Protein AF-A0AAU7AAB6-F1 (afdb_monomer)

Structure (mmCIF, N/CA/C/O backbone):
data_AF-A0AAU7AAB6-F1
#
_entry.id   AF-A0AAU7AAB6-F1
#
loop_
_atom_site.group_PDB
_atom_site.id
_atom_site.type_symbol
_atom_site.label_atom_id
_atom_site.label_alt_id
_atom_site.label_comp_id
_atom_site.label_asym_id
_atom_site.label_entity_id
_atom_site.label_seq_id
_atom_site.pdbx_PDB_ins_code
_atom_site.Cartn_x
_atom_site.Cartn_y
_atom_site.Cartn_z
_atom_site.occupancy
_atom_site.B_iso_or_equiv
_atom_site.auth_seq_id
_atom_site.auth_comp_id
_atom_site.auth_asym_id
_atom_site.auth_atom_id
_atom_site.pdbx_PDB_model_num
ATOM 1 N N . MET A 1 1 ? -11.700 -0.890 -0.392 1.00 54.34 1 MET A N 1
ATOM 2 C CA . MET A 1 1 ? -11.323 -0.136 -1.610 1.00 54.34 1 MET A CA 1
ATOM 3 C C . MET A 1 1 ? -10.282 0.95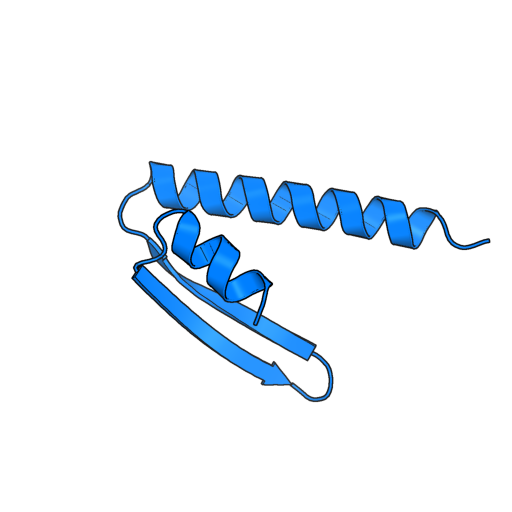6 -1.346 1.00 54.34 1 MET A C 1
ATOM 5 O O . MET A 1 1 ? -9.239 0.903 -1.977 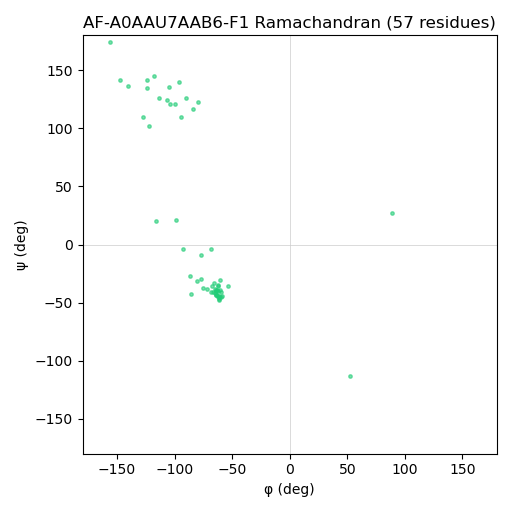1.00 54.34 1 MET A O 1
ATOM 9 N N . LYS A 1 2 ? -10.475 1.888 -0.392 1.00 65.50 2 LYS A N 1
ATOM 10 C CA . LYS A 1 2 ? -9.529 3.008 -0.145 1.00 65.50 2 LYS A CA 1
ATOM 11 C C . LYS A 1 2 ? -8.062 2.583 0.094 1.00 65.50 2 LYS A C 1
ATOM 13 O O . LYS A 1 2 ? -7.153 3.253 -0.376 1.00 65.50 2 LYS A O 1
ATOM 18 N N . PHE A 1 3 ? -7.840 1.448 0.763 1.00 67.94 3 PHE A N 1
ATOM 19 C CA . PHE A 1 3 ? -6.495 0.912 1.030 1.00 67.94 3 PHE A CA 1
ATOM 20 C C . PHE A 1 3 ? -5.797 0.346 -0.213 1.00 67.94 3 PHE A C 1
ATOM 22 O O . PHE A 1 3 ? -4.609 0.572 -0.387 1.00 67.94 3 PHE A O 1
ATOM 29 N N . ALA A 1 4 ? -6.531 -0.321 -1.107 1.00 68.56 4 ALA A N 1
ATOM 30 C CA . ALA A 1 4 ? -5.962 -0.878 -2.333 1.00 68.56 4 ALA A CA 1
ATOM 31 C C . ALA A 1 4 ? -5.430 0.231 -3.258 1.00 68.56 4 ALA A C 1
ATOM 33 O O . ALA A 1 4 ? -4.311 0.146 -3.745 1.00 68.56 4 ALA A O 1
ATOM 34 N N . LEU A 1 5 ? -6.189 1.323 -3.415 1.00 73.50 5 LEU A N 1
ATOM 35 C CA . LEU A 1 5 ? -5.759 2.482 -4.208 1.00 73.50 5 LEU A CA 1
ATOM 36 C C . LEU A 1 5 ? -4.496 3.144 -3.639 1.00 73.50 5 LEU A C 1
ATOM 38 O O . LEU A 1 5 ? -3.608 3.516 -4.397 1.00 73.50 5 LEU A O 1
ATOM 42 N N . MET A 1 6 ? -4.394 3.259 -2.311 1.00 76.56 6 MET A N 1
ATOM 43 C CA . MET A 1 6 ? -3.203 3.814 -1.658 1.00 76.56 6 MET A CA 1
ATOM 44 C C . MET A 1 6 ? -1.961 2.945 -1.882 1.00 76.56 6 MET A C 1
ATOM 46 O O . MET A 1 6 ? -0.869 3.477 -2.046 1.00 76.56 6 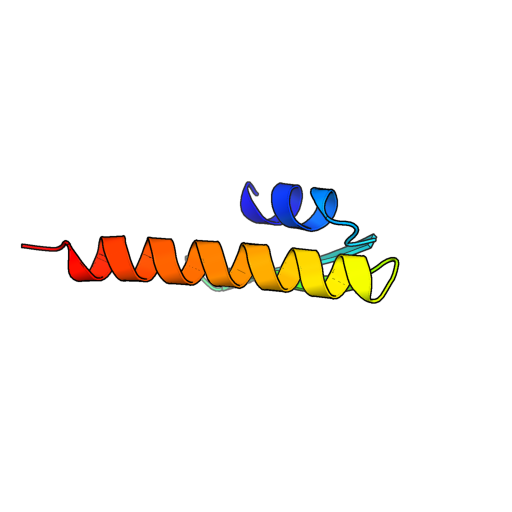MET A O 1
ATOM 50 N N . ILE A 1 7 ? -2.119 1.622 -1.868 1.00 72.69 7 ILE A N 1
ATOM 51 C CA . ILE A 1 7 ? -1.004 0.696 -2.059 1.00 72.69 7 ILE A CA 1
ATOM 52 C C . ILE A 1 7 ? -0.585 0.632 -3.540 1.00 72.69 7 ILE A C 1
ATOM 54 O O . ILE A 1 7 ? 0.604 0.620 -3.839 1.00 72.69 7 ILE A O 1
ATOM 58 N N . MET A 1 8 ? -1.525 0.686 -4.489 1.00 73.69 8 MET A N 1
ATOM 59 C CA . MET A 1 8 ? -1.161 0.833 -5.908 1.00 73.69 8 MET A CA 1
ATOM 60 C C . MET A 1 8 ? -0.433 2.156 -6.177 1.00 73.69 8 MET A C 1
ATOM 62 O O . MET A 1 8 ? 0.505 2.190 -6.966 1.00 73.69 8 MET A O 1
ATOM 66 N N . SER A 1 9 ? -0.788 3.242 -5.476 1.00 75.88 9 SER A N 1
ATOM 67 C CA . SER A 1 9 ? -0.136 4.549 -5.660 1.00 75.88 9 SER A CA 1
ATOM 68 C C . SER A 1 9 ? 1.325 4.606 -5.186 1.00 75.88 9 SER A C 1
ATOM 70 O O . SER A 1 9 ? 1.939 5.665 -5.281 1.00 75.88 9 SER A O 1
ATOM 72 N N . VAL A 1 10 ? 1.856 3.538 -4.587 1.00 73.62 10 VAL A N 1
ATOM 73 C CA . VAL A 1 10 ? 3.254 3.426 -4.131 1.00 73.62 10 VAL A CA 1
ATOM 74 C C . VAL A 1 10 ? 4.020 2.331 -4.870 1.00 73.62 10 VAL A C 1
ATOM 76 O O . VAL A 1 10 ? 5.037 1.865 -4.377 1.00 73.62 10 VAL A O 1
ATOM 79 N N . GLY A 1 11 ? 3.538 1.923 -6.047 1.00 70.69 11 GLY A N 1
ATOM 80 C CA . GLY A 1 11 ? 4.263 0.992 -6.916 1.00 70.69 11 GLY A CA 1
ATOM 81 C C . GLY A 1 11 ? 3.975 -0.482 -6.634 1.00 70.69 11 GLY A C 1
ATOM 82 O O . GLY A 1 11 ? 4.824 -1.335 -6.876 1.00 70.69 11 GLY A O 1
ATOM 83 N N . ALA A 1 12 ? 2.792 -0.810 -6.103 1.00 77.38 12 ALA A N 1
ATOM 84 C CA . ALA A 1 12 ? 2.307 -2.187 -6.150 1.00 77.38 12 ALA A CA 1
ATOM 85 C C . ALA A 1 12 ? 1.720 -2.485 -7.535 1.00 77.38 12 ALA A C 1
ATOM 87 O O . ALA A 1 12 ? 0.772 -1.827 -7.964 1.00 77.38 12 ALA A O 1
ATOM 88 N N . GLU A 1 13 ? 2.257 -3.502 -8.201 1.00 78.25 13 GLU A N 1
ATOM 89 C CA . GLU A 1 13 ? 1.816 -3.939 -9.534 1.00 78.25 13 GLU A CA 1
ATOM 90 C C . GLU A 1 13 ? 0.659 -4.932 -9.455 1.00 78.25 13 GLU A C 1
ATOM 92 O O . GLU A 1 13 ? -0.172 -5.021 -10.357 1.00 78.25 13 GLU A O 1
ATOM 97 N N . GLY A 1 14 ? 0.583 -5.667 -8.345 1.00 76.06 14 GLY A N 1
ATOM 98 C CA . GLY A 1 14 ? -0.454 -6.654 -8.102 1.00 76.06 14 GLY A CA 1
ATOM 99 C C . GLY A 1 14 ? -0.923 -6.624 -6.659 1.00 76.06 14 GLY A C 1
ATOM 100 O O . GLY A 1 14 ? -0.116 -6.585 -5.726 1.00 76.06 14 GLY A O 1
ATOM 101 N N . LEU A 1 15 ? -2.241 -6.694 -6.480 1.00 78.75 15 LEU A N 1
ATOM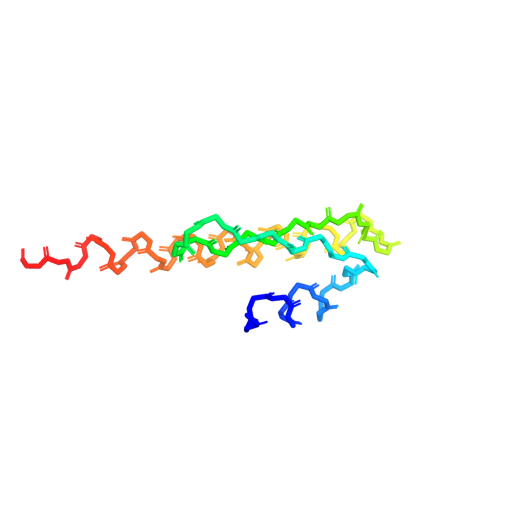 102 C CA . LEU A 1 15 ? -2.888 -6.826 -5.181 1.00 78.75 15 LEU A CA 1
ATOM 103 C C . LEU A 1 15 ? -3.793 -8.051 -5.172 1.00 78.75 15 LEU A C 1
ATOM 105 O O . LEU A 1 15 ? -4.607 -8.221 -6.078 1.00 78.75 15 LEU A O 1
ATOM 109 N N . ASP A 1 16 ? -3.718 -8.832 -4.101 1.00 83.25 16 ASP A N 1
ATOM 110 C CA . ASP A 1 16 ? -4.717 -9.849 -3.799 1.00 83.25 16 ASP A CA 1
ATOM 111 C C . ASP A 1 16 ? -5.681 -9.283 -2.749 1.00 83.25 16 ASP A C 1
ATOM 113 O O . ASP A 1 16 ? -5.283 -8.885 -1.650 1.00 83.25 16 ASP A O 1
ATOM 117 N N . MET A 1 17 ? -6.968 -9.217 -3.090 1.00 80.94 17 MET A N 1
ATOM 118 C CA . MET A 1 17 ? -8.018 -8.791 -2.168 1.00 80.94 17 MET A CA 1
ATOM 119 C C . MET A 1 17 ? -8.852 -9.992 -1.736 1.00 80.94 17 MET A C 1
ATOM 121 O O . MET A 1 17 ? -9.441 -10.680 -2.566 1.00 80.94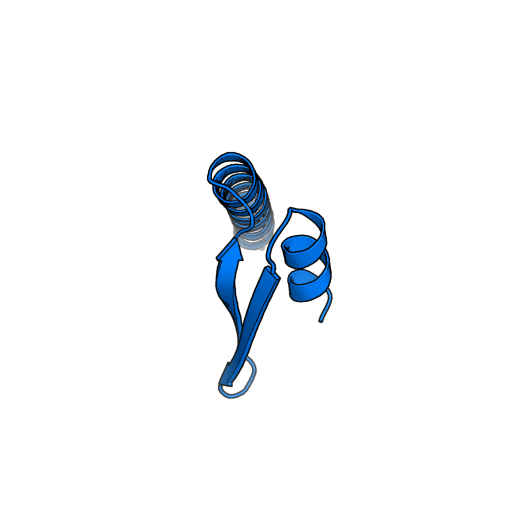 17 MET A O 1
ATOM 125 N N . MET A 1 18 ? -8.947 -10.206 -0.426 1.00 85.12 18 MET A N 1
ATOM 126 C CA . MET A 1 18 ? -9.782 -11.247 0.165 1.00 85.12 18 MET A CA 1
ATOM 127 C C . MET A 1 18 ? -10.746 -10.628 1.170 1.00 85.12 18 MET A C 1
ATOM 129 O O . MET A 1 18 ? -10.383 -9.725 1.925 1.00 85.12 18 MET A O 1
ATOM 133 N N . ARG A 1 19 ? -11.981 -11.127 1.207 1.00 83.62 19 ARG A N 1
ATOM 134 C CA . ARG A 1 19 ? -12.965 -10.737 2.216 1.00 83.62 19 ARG A CA 1
ATOM 135 C C . ARG A 1 19 ? -13.283 -11.923 3.116 1.00 83.62 19 ARG A C 1
ATOM 137 O O . ARG A 1 19 ? -13.677 -12.976 2.629 1.00 83.62 19 ARG A O 1
ATOM 144 N N . ILE A 1 20 ? -13.138 -11.731 4.424 1.00 86.19 20 ILE A N 1
ATOM 145 C CA . ILE A 1 20 ? -13.488 -12.712 5.453 1.00 86.19 20 ILE A CA 1
ATOM 146 C C . ILE A 1 20 ? -14.501 -12.053 6.388 1.00 86.19 20 ILE A C 1
ATOM 148 O O . ILE A 1 20 ? -14.129 -11.243 7.233 1.00 86.19 20 ILE A O 1
ATOM 152 N N . LYS A 1 21 ? -15.788 -12.390 6.232 1.00 88.62 21 LYS A N 1
ATOM 153 C CA . LYS A 1 21 ? -16.907 -11.726 6.930 1.00 88.62 21 LYS A CA 1
ATOM 154 C C . LYS A 1 21 ? -16.843 -10.196 6.736 1.00 88.62 21 LYS A C 1
ATOM 156 O O . LYS A 1 21 ? -16.958 -9.704 5.607 1.00 88.62 21 LYS A O 1
ATOM 161 N N . ASP A 1 22 ? -16.596 -9.469 7.822 1.00 82.50 22 ASP A N 1
ATOM 162 C CA . ASP A 1 22 ? -16.506 -8.008 7.869 1.00 82.50 22 ASP A CA 1
ATOM 163 C C . ASP A 1 22 ? -15.069 -7.493 7.682 1.00 82.50 22 ASP A C 1
ATOM 165 O O . ASP A 1 22 ? -14.835 -6.288 7.575 1.00 82.50 22 ASP A O 1
ATOM 169 N N . LEU A 1 23 ? -14.092 -8.400 7.592 1.00 73.62 23 LEU A N 1
ATOM 170 C CA . LEU A 1 23 ? -12.693 -8.072 7.365 1.00 73.62 23 LEU A CA 1
ATOM 171 C C . LEU A 1 23 ? -12.378 -8.046 5.865 1.00 73.62 23 LEU A C 1
ATOM 173 O O . LEU A 1 23 ? -12.594 -9.022 5.149 1.00 73.62 23 LEU A O 1
ATOM 177 N N . ASN A 1 24 ? -11.807 -6.934 5.400 1.00 77.69 24 ASN A N 1
ATOM 178 C CA . ASN A 1 24 ? -11.217 -6.827 4.066 1.00 77.69 24 ASN A CA 1
ATOM 179 C C . ASN A 1 24 ? -9.691 -6.882 4.189 1.00 77.69 24 ASN A C 1
ATOM 181 O O . ASN A 1 24 ? -9.093 -6.028 4.844 1.00 77.69 24 ASN A O 1
ATOM 185 N N . ILE A 1 25 ? -9.080 -7.869 3.542 1.00 80.12 25 ILE A N 1
ATOM 186 C CA . ILE A 1 25 ? -7.637 -8.099 3.494 1.00 80.12 25 ILE A CA 1
ATOM 187 C C . ILE A 1 25 ? -7.128 -7.660 2.120 1.00 80.12 25 ILE A C 1
ATOM 189 O O . ILE A 1 25 ? -7.742 -7.963 1.099 1.00 80.12 25 ILE A O 1
ATOM 193 N N . CYS A 1 26 ? -6.009 -6.941 2.107 1.00 78.81 26 CYS A N 1
ATOM 194 C CA . CYS A 1 26 ? -5.306 -6.532 0.896 1.00 78.81 26 CYS A CA 1
ATOM 195 C C . CYS A 1 26 ? -3.842 -6.955 1.039 1.00 78.81 26 CYS A C 1
ATOM 197 O O . CYS A 1 26 ? -3.129 -6.403 1.877 1.00 78.81 26 CYS A O 1
ATOM 199 N N . GLY A 1 27 ? -3.422 -7.952 0.265 1.00 77.81 27 GLY A N 1
ATOM 200 C CA . GLY A 1 27 ? -2.034 -8.392 0.167 1.00 77.81 27 GLY A CA 1
ATOM 201 C C . GLY A 1 27 ? -1.347 -7.746 -1.031 1.00 77.81 27 GLY A C 1
ATOM 202 O O . GLY A 1 27 ? -1.958 -7.612 -2.091 1.00 77.81 27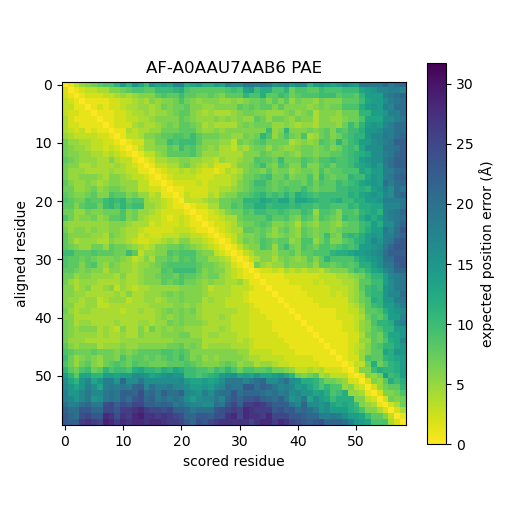 GLY A O 1
ATOM 203 N N . ILE A 1 28 ? -0.088 -7.344 -0.865 1.00 77.81 28 ILE A N 1
ATOM 204 C CA . ILE A 1 28 ? 0.766 -6.912 -1.977 1.00 77.81 28 ILE A CA 1
ATOM 205 C C . ILE A 1 28 ? 1.365 -8.163 -2.594 1.00 77.81 28 ILE A C 1
ATOM 207 O O . ILE A 1 28 ? 2.083 -8.893 -1.916 1.00 77.81 28 ILE A O 1
ATOM 211 N N . LYS A 1 29 ? 1.039 -8.425 -3.857 1.00 76.62 29 LYS A N 1
ATOM 212 C CA . LYS A 1 29 ? 1.525 -9.603 -4.575 1.00 76.62 29 LYS A CA 1
ATOM 213 C C . LYS A 1 29 ? 2.886 -9.340 -5.205 1.00 76.62 29 LYS A C 1
ATOM 215 O O . LYS A 1 29 ? 3.759 -10.199 -5.161 1.00 76.62 29 LYS A O 1
ATOM 220 N N . GLN A 1 30 ? 3.042 -8.155 -5.792 1.00 73.56 30 GLN A N 1
ATOM 221 C CA . GLN A 1 30 ? 4.253 -7.711 -6.474 1.00 73.56 30 GLN A CA 1
ATOM 222 C C . GLN A 1 30 ? 4.422 -6.199 -6.301 1.00 73.56 30 GLN A C 1
ATOM 224 O O . GLN A 1 30 ? 3.442 -5.448 -6.346 1.00 73.56 30 GLN A O 1
ATOM 229 N N . SER A 1 31 ? 5.668 -5.778 -6.113 1.00 75.88 31 SER A N 1
ATOM 230 C CA . SER A 1 31 ? 6.103 -4.381 -6.105 1.00 75.88 31 SER A CA 1
ATOM 231 C C . SER A 1 31 ? 7.088 -4.172 -7.249 1.00 75.88 31 SER A C 1
ATOM 233 O O . SER A 1 31 ? 7.865 -5.079 -7.540 1.00 75.88 31 SER A O 1
ATOM 235 N N . THR A 1 32 ? 7.057 -2.995 -7.872 1.00 77.31 32 THR A N 1
ATOM 236 C CA . THR A 1 32 ? 7.892 -2.665 -9.040 1.00 77.31 32 THR A CA 1
ATOM 237 C C . THR A 1 32 ? 9.389 -2.700 -8.723 1.00 77.31 32 THR A C 1
ATOM 239 O O . THR A 1 32 ? 10.194 -3.137 -9.541 1.00 77.31 32 THR A O 1
ATOM 242 N N . ASP A 1 33 ? 9.765 -2.283 -7.514 1.00 84.81 33 ASP A N 1
ATOM 243 C CA . ASP A 1 33 ? 11.132 -2.326 -7.001 1.00 84.81 33 ASP A CA 1
ATOM 244 C C . ASP A 1 33 ? 11.150 -2.340 -5.459 1.00 84.81 33 ASP A C 1
ATOM 246 O O . ASP A 1 33 ? 10.116 -2.225 -4.788 1.00 84.81 33 ASP A O 1
ATOM 250 N N . GLU A 1 34 ? 12.342 -2.506 -4.884 1.00 83.94 34 GLU A N 1
ATOM 251 C CA . GLU A 1 34 ? 12.548 -2.583 -3.434 1.00 83.94 34 GLU A CA 1
ATOM 252 C C . GLU A 1 34 ? 12.208 -1.262 -2.717 1.00 83.94 34 GLU A C 1
ATOM 254 O O . GLU A 1 34 ? 11.665 -1.275 -1.610 1.00 83.94 34 GLU A O 1
ATOM 259 N N . LEU A 1 35 ? 12.433 -0.113 -3.368 1.00 85.50 35 LEU A N 1
ATOM 260 C CA . LEU A 1 35 ? 12.079 1.205 -2.826 1.00 85.50 35 LEU A CA 1
ATOM 261 C C . LEU A 1 35 ? 10.557 1.370 -2.709 1.00 85.50 35 LEU A C 1
ATOM 263 O O . LEU A 1 35 ? 10.053 1.868 -1.701 1.00 85.50 35 LEU A O 1
ATOM 267 N N . SER A 1 36 ? 9.821 0.904 -3.712 1.00 82.19 36 SER A N 1
ATOM 268 C CA . SER A 1 36 ? 8.361 0.893 -3.766 1.00 82.19 36 SER A CA 1
ATOM 269 C C . SER A 1 36 ? 7.780 -0.026 -2.690 1.00 82.19 36 SER A C 1
ATOM 271 O O . SER A 1 36 ? 6.845 0.353 -1.978 1.00 82.19 36 SER A O 1
ATOM 273 N N . ALA A 1 37 ? 8.385 -1.203 -2.489 1.00 81.94 37 ALA A N 1
ATOM 274 C CA . ALA A 1 37 ? 8.015 -2.114 -1.407 1.00 81.94 37 ALA A CA 1
ATOM 275 C C . ALA A 1 37 ? 8.217 -1.475 -0.019 1.00 81.94 37 ALA A C 1
ATOM 277 O O . ALA A 1 37 ? 7.312 -1.524 0.821 1.00 81.94 37 ALA A O 1
ATOM 278 N N . MET A 1 38 ? 9.358 -0.812 0.213 1.00 87.00 38 MET A N 1
ATOM 279 C CA . MET A 1 38 ? 9.607 -0.082 1.463 1.00 87.00 38 MET A CA 1
ATOM 280 C C . MET A 1 38 ? 8.617 1.068 1.667 1.00 87.00 38 MET A C 1
ATOM 282 O O . MET A 1 38 ? 8.038 1.184 2.746 1.00 87.00 38 MET A O 1
ATOM 286 N N . SER A 1 39 ? 8.353 1.875 0.635 1.00 84.88 39 SER A N 1
ATOM 287 C CA . SER A 1 39 ? 7.399 2.989 0.721 1.00 84.88 39 SER A CA 1
ATOM 288 C C . SER A 1 39 ? 5.982 2.507 1.058 1.00 84.88 39 SER A C 1
ATOM 290 O O . SER A 1 39 ? 5.278 3.109 1.880 1.00 84.88 39 SER A O 1
ATOM 292 N N . ALA A 1 40 ? 5.561 1.377 0.482 1.00 81.50 40 ALA A N 1
ATOM 293 C CA . ALA A 1 40 ? 4.297 0.742 0.832 1.00 81.50 40 ALA A CA 1
ATOM 294 C C . ALA A 1 40 ? 4.269 0.282 2.294 1.00 81.50 40 ALA A C 1
ATOM 296 O O . ALA A 1 40 ? 3.287 0.534 3.002 1.00 81.50 40 ALA A O 1
ATOM 297 N N . GLN A 1 41 ? 5.355 -0.330 2.770 1.00 82.31 41 GLN A N 1
ATOM 298 C CA . GLN A 1 41 ? 5.472 -0.785 4.151 1.00 82.31 41 GLN A CA 1
ATOM 299 C C . GLN A 1 41 ? 5.450 0.379 5.156 1.00 82.31 41 GLN A C 1
ATOM 301 O O . GLN A 1 41 ? 4.771 0.287 6.182 1.00 82.31 41 GLN A O 1
ATOM 306 N N . GLU A 1 42 ? 6.112 1.497 4.857 1.00 85.62 42 GLU A N 1
ATOM 307 C CA . GLU A 1 42 ? 6.083 2.713 5.680 1.00 85.62 42 GLU A CA 1
ATOM 308 C C . GLU A 1 42 ? 4.669 3.286 5.805 1.00 85.62 42 GLU A C 1
ATOM 310 O O . GLU A 1 42 ? 4.208 3.565 6.916 1.00 85.62 42 GLU A O 1
ATOM 315 N N .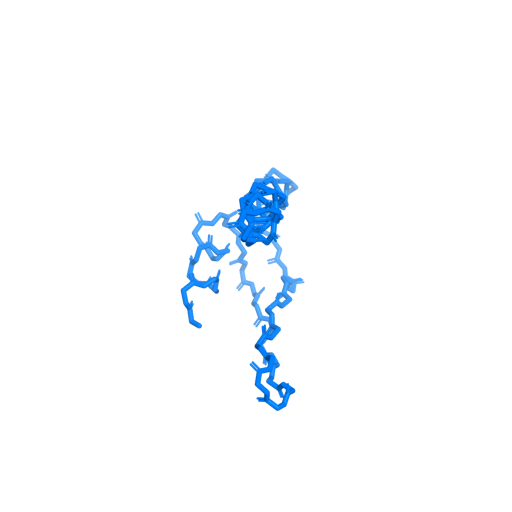 LYS A 1 43 ? 3.929 3.397 4.692 1.00 80.62 43 LYS A N 1
ATOM 316 C CA . LYS A 1 43 ? 2.532 3.863 4.729 1.00 80.62 43 LYS A CA 1
ATOM 317 C C . LYS A 1 43 ? 1.635 2.916 5.521 1.00 80.62 43 LYS A C 1
ATOM 319 O O . LYS A 1 43 ? 0.782 3.377 6.281 1.00 80.62 43 LYS A O 1
ATOM 324 N N . ILE A 1 44 ? 1.829 1.602 5.391 1.00 79.88 44 ILE A N 1
ATOM 325 C CA . ILE A 1 44 ? 1.106 0.604 6.193 1.00 79.88 44 ILE A CA 1
ATOM 326 C C . ILE A 1 44 ? 1.409 0.787 7.685 1.00 79.88 44 ILE A C 1
ATOM 328 O O . ILE A 1 44 ? 0.480 0.787 8.498 1.00 79.88 44 ILE A O 1
A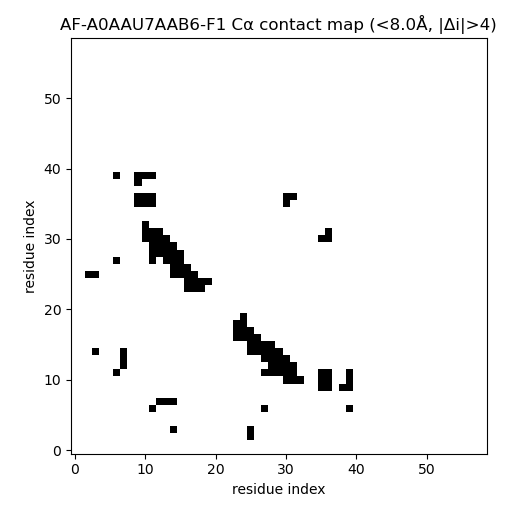TOM 332 N N . ASN A 1 45 ? 2.675 0.994 8.050 1.00 84.06 45 ASN A N 1
ATOM 333 C CA . ASN A 1 45 ? 3.087 1.220 9.435 1.00 84.06 45 ASN A CA 1
ATOM 334 C C . ASN A 1 45 ? 2.497 2.517 10.003 1.00 84.06 45 ASN A C 1
ATOM 336 O O . ASN A 1 45 ? 1.947 2.501 11.105 1.00 84.06 45 ASN A O 1
ATOM 340 N N . ALA A 1 46 ? 2.518 3.610 9.236 1.00 82.25 46 ALA A N 1
ATOM 341 C CA . ALA A 1 46 ? 1.895 4.874 9.626 1.00 82.25 46 ALA A CA 1
ATOM 342 C C . ALA A 1 46 ? 0.387 4.708 9.876 1.00 82.25 46 ALA A C 1
ATOM 344 O O . ALA A 1 46 ? -0.130 5.151 10.901 1.00 82.25 46 ALA A O 1
ATOM 345 N N . MET A 1 47 ? -0.321 3.991 8.997 1.00 77.12 47 MET A N 1
ATOM 346 C CA . MET A 1 47 ? -1.746 3.703 9.186 1.00 77.12 47 MET A CA 1
ATOM 347 C C . MET A 1 47 ? -2.025 2.836 10.417 1.00 77.12 47 MET A C 1
ATOM 349 O O . MET A 1 47 ? -3.018 3.071 11.109 1.00 77.12 47 MET A O 1
ATOM 353 N N . ARG A 1 48 ? -1.178 1.836 10.701 1.00 77.75 48 ARG A N 1
ATOM 354 C CA . ARG A 1 48 ? -1.286 1.024 11.924 1.00 77.75 48 ARG A CA 1
ATOM 355 C C . ARG A 1 48 ? -1.113 1.895 13.163 1.00 77.75 48 ARG A C 1
ATOM 357 O O . ARG A 1 48 ? -1.965 1.840 14.041 1.00 77.75 48 ARG A O 1
ATOM 364 N N . ALA A 1 49 ? -0.092 2.748 13.191 1.00 78.00 49 ALA A N 1
ATOM 365 C CA . ALA A 1 49 ? 0.136 3.678 14.293 1.00 78.00 49 ALA A CA 1
ATOM 366 C C . ALA A 1 49 ? -1.045 4.648 14.491 1.00 78.00 49 ALA A C 1
ATOM 368 O O . ALA A 1 49 ? -1.463 4.884 15.621 1.00 78.00 49 ALA A O 1
ATOM 369 N N . SER A 1 50 ? -1.638 5.168 13.411 1.00 71.75 50 SER A N 1
ATOM 370 C CA . SER A 1 50 ? -2.833 6.021 13.499 1.00 71.75 50 SER A CA 1
ATOM 371 C C . SER A 1 50 ? -4.078 5.276 13.983 1.00 71.75 50 SER A C 1
ATOM 373 O O . SER A 1 50 ? -4.876 5.858 14.710 1.00 71.75 50 SER A O 1
ATOM 375 N N . ARG A 1 51 ? -4.264 4.002 13.609 1.00 65.44 51 ARG A N 1
ATOM 376 C CA . ARG A 1 51 ? -5.364 3.182 14.144 1.00 65.44 51 ARG A CA 1
ATOM 377 C C . ARG A 1 51 ? -5.173 2.861 15.622 1.00 65.44 51 ARG A C 1
ATOM 379 O O . ARG A 1 51 ? -6.151 2.946 16.348 1.00 65.44 51 ARG A O 1
ATOM 386 N N . ILE A 1 52 ? -3.946 2.551 16.047 1.00 57.12 52 ILE A N 1
ATOM 387 C CA . ILE A 1 52 ? -3.615 2.322 17.462 1.00 57.12 52 ILE A CA 1
ATOM 388 C C . ILE A 1 52 ? -3.933 3.581 18.279 1.00 57.12 52 ILE A C 1
ATOM 390 O O . ILE A 1 52 ? -4.652 3.502 19.263 1.00 57.12 52 ILE A O 1
ATOM 394 N N . LYS A 1 53 ? -3.551 4.770 17.794 1.00 51.28 53 LYS A N 1
ATOM 395 C CA . LYS A 1 53 ? -3.914 6.040 18.450 1.00 51.28 53 LYS A CA 1
ATOM 396 C C . LYS A 1 53 ? -5.424 6.291 18.554 1.00 51.28 53 LYS A C 1
ATOM 398 O O . LYS A 1 53 ? -5.843 6.974 19.476 1.00 51.28 53 LYS A O 1
ATOM 403 N N . LEU A 1 54 ? -6.232 5.795 17.614 1.00 41.91 54 LEU A N 1
ATOM 404 C CA . LEU A 1 54 ? -7.697 5.914 17.661 1.00 41.91 54 LEU A CA 1
ATOM 405 C C . LEU A 1 54 ? -8.340 4.867 18.582 1.00 41.91 54 LEU A C 1
ATOM 407 O O . LEU A 1 54 ? -9.372 5.162 19.172 1.00 41.91 54 LEU A O 1
ATOM 411 N N . SER A 1 55 ? -7.755 3.670 18.710 1.00 52.28 55 SER A N 1
ATOM 412 C CA . SER A 1 55 ? -8.215 2.654 19.669 1.00 52.28 55 SER A CA 1
ATOM 413 C C . SER A 1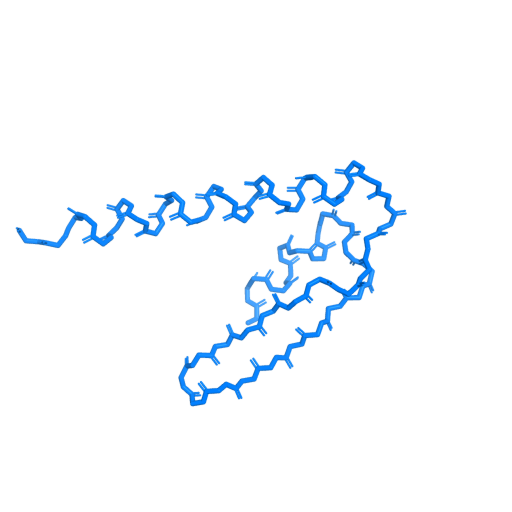 55 ? -7.777 2.947 21.103 1.00 52.28 55 SER A C 1
ATOM 415 O O . SER A 1 55 ? -8.499 2.598 22.022 1.00 52.28 55 SER A O 1
ATOM 417 N N . ASP A 1 56 ? -6.638 3.617 21.293 1.00 50.78 56 ASP A N 1
ATOM 418 C CA . ASP A 1 56 ? -6.180 4.100 22.604 1.00 50.78 56 ASP A CA 1
ATOM 419 C C . ASP A 1 56 ? -6.931 5.372 23.048 1.00 50.78 56 ASP A C 1
ATOM 421 O O . ASP A 1 56 ? -6.783 5.819 24.181 1.00 50.78 56 ASP A O 1
ATOM 425 N N . ALA A 1 57 ? -7.727 5.971 22.154 1.00 49.25 57 ALA A N 1
ATOM 426 C CA . ALA A 1 57 ? -8.550 7.152 22.412 1.00 49.25 57 ALA A CA 1
ATOM 427 C C . ALA A 1 57 ? -10.028 6.814 22.698 1.00 49.25 57 ALA A C 1
ATOM 429 O O . ALA A 1 57 ? -10.892 7.674 22.521 1.00 49.25 57 ALA A O 1
ATOM 430 N N . SER A 1 58 ? -10.342 5.578 23.104 1.00 45.66 58 SER A N 1
ATOM 431 C CA . SER A 1 58 ? -11.691 5.219 23.556 1.00 45.66 58 SER A CA 1
ATOM 432 C C . SER A 1 58 ? -11.824 5.313 25.082 1.00 45.66 58 SER A C 1
ATOM 434 O O . SER A 1 58 ? -11.275 4.462 25.778 1.00 45.66 58 SER A O 1
ATOM 436 N N . GLU A 1 59 ? -12.601 6.330 25.490 1.00 43.88 59 GLU A N 1
ATOM 437 C CA . GLU A 1 59 ? -13.161 6.712 26.813 1.00 43.88 59 GLU A CA 1
ATOM 438 C C . GLU A 1 59 ? -12.205 7.045 27.971 1.00 43.88 59 GLU A C 1
ATOM 440 O O . GLU A 1 59 ? -11.544 6.144 28.530 1.00 43.88 59 GLU A O 1
#

Nearest PDB structures (foldseek):
  2zdi-assembly1_B-2  TM=4.433E-01  e=1.133E+00  Pyrococcus horikoshii
  1fxk-assembly1_B  TM=4.092E-01  e=1.955E+00  Methanothermobacter thermautotrophicus
  2zqm-assembly1_A  TM=3.780E-01  e=1.955E+00  Thermococcus sp. JCM 11816
  2dqr-assembly1_B  TM=3.245E-01  e=3.869E+00  Bacillus subtilis
  9d3g-assembly1_A  TM=3.615E-01  e=4.749E+00  Homo sapiens

Radius of gyration: 12.96 Å; Cα contacts (8 Å, |Δi|>4): 57; chains: 1; bounding box: 30×20×36 Å

pLDDT: mean 74.09, std 11.7, range [41.91, 88.62]

Sequence (59 aa):
MKFALMIMSVGAEGLDMMRIKDLNICGIKQSTDELSAMSAQEKINAMRASRIKLSDASE

Secondary structure (DSSP, 8-state):
-HHHHHHHTTTEEEEEEEEETTEEEEEEEEESSHHHHHHHHHHHHHHHHHHHHHHTT--

Foldseek 3Di:
DVLVVVLVVLAQPDWDWDDDPPDIDIDRPDGPDPNSVVVSVVVVVVVVVVVVVVVVPDD

Solvent-accessible surface area (backbone atoms only — not comparable to full-atom values): 3506 Å² total; per-residue (Å²): 111,77,64,60,56,57,40,42,75,34,40,38,77,36,73,49,76,48,75,56,92,93,45,77,47,77,45,80,72,38,50,80,44,73,68,28,44,50,52,38,50,51,53,53,50,53,51,49,55,54,49,50,56,56,64,76,63,66,133

Mean predicted aligned error: 8.26 Å